Protein AF-A0A453R612-F1 (afdb_monomer_lite)

Structure (mmCIF, N/CA/C/O backbone):
data_AF-A0A453R612-F1
#
_entry.id   AF-A0A453R612-F1
#
loop_
_atom_site.group_PDB
_atom_site.id
_atom_site.type_symbol
_atom_site.label_atom_id
_atom_site.label_alt_id
_atom_site.label_comp_id
_atom_site.label_asym_id
_atom_site.label_entity_id
_atom_site.label_seq_id
_atom_site.pdbx_PDB_ins_code
_atom_site.Cartn_x
_atom_site.Cartn_y
_atom_site.Cart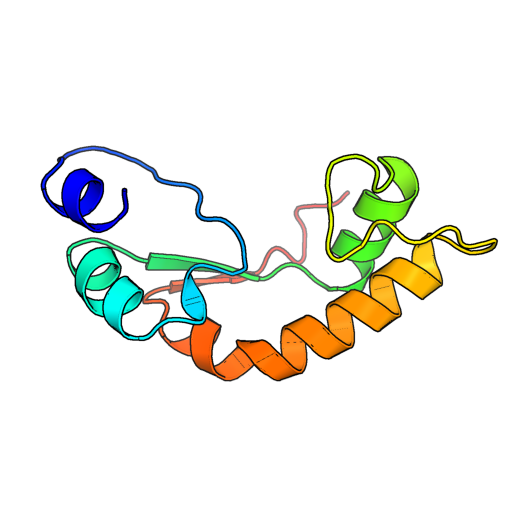n_z
_atom_site.occupancy
_atom_site.B_iso_or_equiv
_atom_site.auth_seq_id
_atom_site.auth_comp_id
_atom_site.auth_asym_id
_atom_site.auth_atom_id
_atom_site.pdbx_PDB_model_num
ATOM 1 N N . VAL A 1 1 ? -8.685 16.534 5.386 1.00 94.25 1 VAL A N 1
ATOM 2 C CA . VAL A 1 1 ? -9.169 15.274 4.769 1.00 94.25 1 VAL A CA 1
ATOM 3 C C . VAL A 1 1 ? -9.296 14.146 5.787 1.00 94.25 1 VAL A C 1
ATOM 5 O O . VAL A 1 1 ? -10.375 14.017 6.331 1.00 94.25 1 VAL A O 1
ATOM 8 N N . LEU A 1 2 ? -8.258 13.352 6.116 1.00 96.50 2 LEU A N 1
ATOM 9 C CA . LEU A 1 2 ? -8.433 12.184 7.014 1.00 96.50 2 LEU A CA 1
ATOM 10 C C . LEU A 1 2 ? -8.987 12.542 8.401 1.00 96.50 2 LEU A C 1
ATOM 12 O O . LEU A 1 2 ? -9.793 11.796 8.942 1.00 96.50 2 LEU A O 1
ATOM 16 N N . ARG A 1 3 ? -8.602 13.699 8.950 1.00 96.62 3 ARG A N 1
ATOM 17 C CA . ARG A 1 3 ? -9.185 14.238 10.187 1.00 96.62 3 ARG A CA 1
ATOM 18 C C . ARG A 1 3 ? -10.707 14.370 10.088 1.00 96.62 3 ARG A C 1
ATOM 20 O O . ARG A 1 3 ? -11.402 13.866 10.961 1.00 96.62 3 ARG A O 1
ATOM 27 N N . ASP A 1 4 ? -11.185 14.999 9.023 1.00 97.00 4 ASP A N 1
ATOM 28 C CA . ASP A 1 4 ? -12.602 15.314 8.808 1.00 97.00 4 ASP A CA 1
ATOM 29 C C . ASP A 1 4 ? -13.399 14.044 8.480 1.00 97.00 4 ASP A C 1
ATOM 31 O O . ASP A 1 4 ? -14.485 13.826 9.007 1.00 97.00 4 ASP A O 1
ATOM 35 N N . LEU A 1 5 ? -12.816 13.144 7.679 1.00 96.94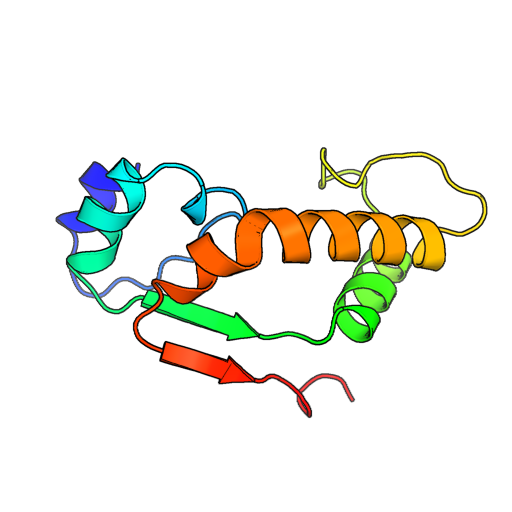 5 LEU A N 1
ATOM 36 C CA . LEU A 1 5 ? -13.400 11.830 7.401 1.00 96.94 5 LEU A CA 1
ATOM 37 C C . LEU A 1 5 ? -13.508 10.975 8.673 1.00 96.94 5 LEU A C 1
ATOM 39 O O . LEU A 1 5 ? -14.459 10.216 8.813 1.00 96.94 5 LEU A O 1
ATOM 43 N N . SER A 1 6 ? -12.578 11.120 9.625 1.00 96.38 6 SER A N 1
ATOM 44 C CA . SER A 1 6 ? -12.572 10.335 10.869 1.00 96.38 6 SER A CA 1
ATOM 45 C C . SER A 1 6 ? -13.708 10.664 11.843 1.00 96.38 6 SER A C 1
ATOM 47 O O . SER A 1 6 ? -13.883 9.947 12.824 1.00 96.38 6 SER A O 1
ATOM 49 N N . SER A 1 7 ? -14.452 11.750 11.612 1.00 96.38 7 SER A N 1
ATOM 50 C CA . SER A 1 7 ? -15.675 12.083 12.357 1.00 96.38 7 SER A CA 1
ATOM 51 C C . SER A 1 7 ? -16.959 11.675 11.632 1.00 96.38 7 SER A C 1
ATOM 53 O O . SER A 1 7 ? -18.043 11.883 12.165 1.00 96.38 7 SER A O 1
ATOM 55 N N . MET A 1 8 ? -16.864 11.129 10.418 1.00 97.00 8 MET A N 1
ATOM 56 C CA . MET A 1 8 ? -18.020 10.650 9.661 1.00 97.00 8 MET A CA 1
ATOM 57 C C . MET A 1 8 ? -18.314 9.183 9.992 1.00 97.00 8 MET A C 1
ATOM 59 O O . MET A 1 8 ? -17.420 8.415 10.346 1.00 97.00 8 MET A O 1
ATOM 63 N N . HIS A 1 9 ? -19.571 8.774 9.830 1.00 94.81 9 HIS A N 1
ATOM 64 C CA . HIS A 1 9 ? -20.016 7.402 10.073 1.00 94.81 9 HIS A CA 1
ATOM 65 C C . HIS A 1 9 ? -20.527 6.752 8.785 1.00 94.81 9 HIS A C 1
ATOM 67 O O . HIS A 1 9 ? -21.021 7.439 7.894 1.00 94.81 9 HIS A O 1
ATOM 73 N N . ARG A 1 10 ? -20.458 5.413 8.722 1.00 95.81 10 ARG A N 1
ATOM 74 C CA . ARG A 1 10 ? -20.981 4.590 7.611 1.00 95.81 10 ARG A CA 1
ATOM 75 C C . ARG A 1 10 ? -20.354 4.935 6.249 1.00 95.81 10 ARG A C 1
ATOM 77 O O . ARG A 1 10 ? -21.055 5.041 5.247 1.00 95.81 10 ARG A O 1
ATOM 84 N N . LEU A 1 11 ? -19.030 5.087 6.222 1.00 96.88 11 LEU A N 1
ATOM 85 C CA . LEU A 1 11 ? -18.247 5.387 5.022 1.00 96.88 11 LEU A CA 1
ATOM 86 C C . LEU A 1 11 ? -17.196 4.300 4.766 1.00 96.88 11 LEU A C 1
ATOM 88 O O . LEU A 1 11 ? -16.611 3.767 5.707 1.00 96.88 11 LEU A O 1
ATOM 92 N N . VAL A 1 12 ? -16.914 4.034 3.489 1.00 97.25 12 VAL A N 1
ATOM 93 C CA . VAL A 1 12 ? -15.732 3.287 3.040 1.00 97.25 12 VAL A CA 1
ATOM 94 C C . VAL A 1 12 ? -14.803 4.264 2.327 1.00 97.25 12 VAL A C 1
ATOM 96 O O . VAL A 1 12 ? -15.224 4.960 1.405 1.00 97.25 12 VAL A O 1
ATOM 99 N N . VAL A 1 13 ? -13.544 4.334 2.760 1.00 97.00 13 VAL A N 1
ATOM 100 C CA . VAL A 1 13 ? -12.554 5.273 2.217 1.00 97.00 13 VAL A CA 1
ATOM 101 C C . VAL A 1 13 ? -11.404 4.499 1.589 1.00 97.00 13 VAL A C 1
ATOM 103 O O . VAL A 1 13 ? -10.643 3.836 2.289 1.00 97.00 13 VAL A O 1
ATOM 106 N N . ALA A 1 14 ? -11.228 4.639 0.276 1.00 96.88 14 ALA A N 1
ATOM 107 C CA . ALA A 1 14 ? -9.992 4.240 -0.385 1.00 96.88 14 ALA A CA 1
ATOM 108 C C . ALA A 1 14 ? -8.932 5.328 -0.160 1.00 96.88 14 ALA A C 1
ATOM 110 O O . ALA A 1 14 ? -9.137 6.492 -0.509 1.00 96.88 14 ALA A O 1
ATOM 111 N N . THR A 1 15 ? -7.799 4.966 0.438 1.00 95.38 15 THR A N 1
ATOM 112 C CA . THR A 1 15 ? -6.697 5.907 0.672 1.00 95.38 15 THR A CA 1
ATOM 113 C C . THR A 1 15 ? -5.635 5.781 -0.417 1.00 95.38 15 THR A C 1
ATOM 115 O O . THR A 1 15 ? -5.410 4.709 -0.976 1.00 95.38 15 THR A O 1
ATOM 118 N N . GLY A 1 16 ? -4.961 6.887 -0.738 1.00 92.81 16 GLY A N 1
ATOM 119 C CA . GLY A 1 16 ? -3.778 6.828 -1.595 1.00 92.81 16 GLY A CA 1
ATOM 120 C C . GLY A 1 16 ? -2.635 6.106 -0.879 1.00 92.81 16 GLY A C 1
ATOM 121 O O . GLY A 1 16 ? -2.439 6.306 0.318 1.00 92.81 16 GLY A O 1
ATOM 122 N N . GLY A 1 17 ? -1.816 5.338 -1.605 1.00 92.62 17 GLY A N 1
ATOM 123 C CA . GLY A 1 17 ? -0.764 4.492 -1.013 1.00 92.62 17 GLY A CA 1
ATOM 124 C C . GLY A 1 17 ? 0.367 5.225 -0.266 1.00 92.62 17 GLY A C 1
ATOM 125 O O . GLY A 1 17 ? 1.286 4.593 0.247 1.00 92.62 17 GLY A O 1
ATOM 126 N N . GLY A 1 18 ? 0.354 6.561 -0.230 1.00 94.25 18 GLY A N 1
ATOM 127 C CA . GLY A 1 18 ? 1.239 7.379 0.610 1.00 94.25 18 GLY A CA 1
ATOM 128 C C . GLY A 1 18 ? 0.624 7.799 1.951 1.00 94.25 18 GLY A C 1
ATOM 129 O O . GLY A 1 18 ? 1.327 8.357 2.792 1.00 94.25 18 GLY A O 1
ATOM 130 N N . ALA A 1 19 ? -0.670 7.548 2.180 1.00 95.88 19 ALA A N 1
ATOM 131 C CA . ALA A 1 19 ? -1.370 7.958 3.398 1.00 95.88 19 ALA A CA 1
ATOM 132 C C . ALA A 1 19 ? -0.776 7.315 4.659 1.00 95.88 19 ALA A C 1
ATOM 134 O O . ALA A 1 19 ? -0.739 7.950 5.710 1.00 95.88 19 ALA A O 1
ATOM 135 N N . VAL A 1 20 ? -0.248 6.098 4.538 1.00 95.81 20 VAL A N 1
ATOM 136 C CA . VAL A 1 20 ? 0.344 5.330 5.641 1.00 95.81 20 VAL A CA 1
ATOM 137 C C . VAL A 1 20 ? 1.674 5.897 6.154 1.00 95.81 20 VAL A C 1
ATOM 139 O O . VAL A 1 20 ? 2.059 5.603 7.279 1.00 95.81 20 VAL A O 1
ATOM 142 N N . ILE A 1 21 ? 2.362 6.734 5.367 1.00 95.38 21 ILE A N 1
ATOM 143 C CA . ILE A 1 21 ? 3.730 7.203 5.661 1.00 95.38 21 ILE A CA 1
ATOM 144 C C . ILE A 1 21 ? 3.761 8.159 6.859 1.00 95.38 21 ILE A C 1
ATOM 146 O O . ILE A 1 21 ? 4.723 8.178 7.620 1.00 95.38 21 ILE A O 1
ATOM 150 N N . ARG A 1 22 ? 2.726 8.992 7.030 1.00 95.81 22 ARG A N 1
ATOM 151 C CA . ARG A 1 22 ? 2.691 9.989 8.109 1.00 95.81 22 ARG A CA 1
ATOM 152 C C . ARG A 1 22 ? 2.045 9.382 9.360 1.00 95.81 22 ARG A C 1
ATOM 154 O O . ARG A 1 22 ? 0.842 9.124 9.316 1.00 95.81 22 ARG A O 1
ATOM 161 N N . PRO A 1 23 ? 2.751 9.270 10.503 1.00 94.88 23 PRO A N 1
ATOM 162 C CA . PRO A 1 23 ? 2.197 8.662 11.720 1.00 94.88 23 PRO A CA 1
ATOM 163 C C . PRO A 1 23 ? 0.890 9.302 12.208 1.00 94.88 23 PRO A C 1
ATOM 165 O O . PRO A 1 23 ? 0.003 8.627 12.722 1.00 94.88 23 PRO A O 1
ATOM 168 N N . VAL A 1 24 ? 0.717 10.612 11.998 1.00 96.94 24 VAL A N 1
ATOM 169 C CA . VAL A 1 24 ? -0.522 11.322 12.359 1.00 96.94 24 VAL A CA 1
ATOM 170 C C . VAL A 1 24 ? -1.756 10.781 11.628 1.00 96.94 24 VAL A C 1
ATOM 172 O O . VAL A 1 24 ? -2.850 10.816 12.185 1.00 96.94 24 VAL A O 1
ATOM 175 N N . ASN A 1 25 ? -1.602 10.238 10.417 1.00 97.81 25 ASN A N 1
ATOM 176 C CA . ASN A 1 25 ? -2.721 9.678 9.663 1.00 97.81 25 ASN A CA 1
ATOM 177 C C . ASN A 1 25 ? -3.269 8.418 10.338 1.00 97.81 25 ASN A C 1
ATOM 179 O O . ASN A 1 25 ? -4.485 8.238 10.372 1.00 97.81 25 ASN A O 1
ATOM 183 N N . TRP A 1 26 ? -2.408 7.608 10.961 1.00 97.19 26 TRP A N 1
ATOM 184 C CA . TRP A 1 26 ? -2.831 6.431 11.722 1.00 97.19 26 TRP A CA 1
ATOM 185 C C . TRP A 1 26 ? -3.726 6.792 12.901 1.00 97.19 26 TRP A C 1
ATOM 187 O O . TRP A 1 26 ? -4.720 6.113 13.125 1.00 97.19 26 TRP A O 1
ATOM 197 N N . ARG A 1 27 ? -3.479 7.921 13.580 1.00 96.94 27 ARG A N 1
ATOM 198 C CA . ARG A 1 27 ? -4.365 8.400 14.659 1.00 96.94 27 ARG A CA 1
ATOM 199 C C . ARG A 1 27 ? -5.809 8.613 14.194 1.00 96.94 27 ARG A C 1
ATOM 201 O O . ARG A 1 27 ? -6.732 8.468 14.987 1.00 96.94 27 ARG A O 1
ATOM 208 N N . TYR A 1 28 ? -6.008 8.979 12.928 1.00 97.75 28 TYR A N 1
ATOM 209 C CA . TYR A 1 28 ? -7.338 9.160 12.347 1.00 97.75 28 TYR A CA 1
ATOM 210 C C . TYR A 1 28 ? -7.902 7.855 11.787 1.00 97.75 28 TYR A C 1
ATOM 212 O O . TYR A 1 28 ? -9.070 7.561 12.015 1.00 97.75 28 TYR A O 1
ATOM 220 N N . MET A 1 29 ? -7.080 7.059 11.098 1.00 96.94 29 MET A N 1
ATOM 221 C CA . MET A 1 29 ? -7.512 5.780 10.524 1.00 96.94 29 MET A CA 1
ATOM 222 C C . MET A 1 29 ? -7.890 4.758 11.606 1.00 96.94 29 MET A C 1
ATOM 224 O O . MET A 1 29 ? -8.837 4.008 11.411 1.00 96.94 29 MET A O 1
ATOM 228 N N . LYS A 1 30 ? -7.248 4.806 12.784 1.00 96.19 30 LYS A N 1
ATOM 229 C CA . LYS A 1 30 ? -7.568 3.965 13.953 1.00 96.19 30 LYS A CA 1
ATOM 230 C C . LYS A 1 30 ? -8.897 4.293 14.645 1.00 96.19 30 LYS A C 1
ATOM 232 O O . LYS A 1 30 ? -9.260 3.617 15.599 1.00 96.19 30 LYS A O 1
ATOM 237 N N . LYS A 1 31 ? -9.639 5.308 14.186 1.00 96.19 31 LYS A N 1
ATOM 238 C CA . LYS A 1 31 ? -11.027 5.542 14.631 1.00 96.19 31 LYS A CA 1
ATOM 239 C C . LYS A 1 31 ? -12.051 4.663 13.904 1.00 96.19 31 LYS A C 1
ATOM 241 O O . LYS A 1 31 ? -13.222 4.674 14.268 1.00 96.19 31 LYS A O 1
ATOM 246 N N . GLY A 1 32 ? -11.622 3.938 12.875 1.00 95.50 32 GLY A N 1
ATOM 247 C CA . GLY A 1 32 ? -12.404 2.924 12.179 1.00 95.50 32 GLY A CA 1
ATOM 248 C C . GLY A 1 32 ? -11.570 1.665 11.953 1.00 95.50 32 GLY A C 1
ATOM 249 O O . GLY A 1 32 ? -10.537 1.482 12.592 1.00 95.50 32 GLY A O 1
ATOM 250 N N . LEU A 1 33 ? -12.019 0.814 11.028 1.00 97.44 33 LEU A N 1
ATOM 251 C CA . LEU A 1 33 ? -11.297 -0.392 10.627 1.00 97.44 33 LEU A CA 1
ATOM 252 C C . LEU A 1 33 ? -10.391 -0.091 9.428 1.00 97.44 33 LEU A C 1
ATOM 254 O O . LEU A 1 33 ? -10.870 0.337 8.376 1.00 97.44 33 LEU A O 1
ATOM 258 N N . SER A 1 34 ? -9.092 -0.339 9.572 1.00 97.56 34 SER A N 1
ATOM 259 C CA . SER A 1 34 ? -8.123 -0.209 8.483 1.00 97.56 34 SER A CA 1
ATOM 260 C C . SER A 1 34 ? -7.837 -1.563 7.829 1.00 97.56 34 SER A C 1
ATOM 262 O O . SER A 1 34 ? -7.475 -2.528 8.499 1.00 97.56 34 SER A O 1
ATOM 264 N N . ILE A 1 35 ? -7.999 -1.626 6.504 1.00 97.69 35 ILE A N 1
ATOM 265 C CA . ILE A 1 35 ? -7.822 -2.844 5.702 1.00 97.69 35 ILE A CA 1
ATOM 266 C C . ILE A 1 35 ? -6.698 -2.610 4.688 1.00 97.69 35 ILE A C 1
ATOM 268 O O . ILE A 1 35 ? -6.788 -1.709 3.852 1.00 97.69 35 ILE A O 1
ATOM 272 N N . MET A 1 36 ? -5.650 -3.429 4.746 1.00 96.38 36 MET A N 1
ATOM 273 C CA . MET A 1 36 ? -4.608 -3.518 3.725 1.00 96.38 36 MET A CA 1
ATOM 274 C C . MET A 1 36 ? -5.021 -4.551 2.675 1.00 96.38 36 MET A C 1
ATOM 276 O O . MET A 1 36 ? -5.186 -5.729 2.991 1.00 96.38 36 MET A O 1
ATOM 280 N N . LEU A 1 37 ? -5.144 -4.112 1.423 1.00 95.88 37 LEU A N 1
ATOM 281 C CA . LEU A 1 37 ? -5.289 -5.007 0.277 1.00 95.88 37 LEU A CA 1
ATOM 282 C C . LEU A 1 37 ? -3.898 -5.431 -0.187 1.00 95.88 37 LEU A C 1
ATOM 284 O O . LEU A 1 37 ? -3.161 -4.641 -0.778 1.00 95.88 37 LEU A O 1
ATOM 288 N N . ASP A 1 38 ? -3.544 -6.667 0.122 1.00 94.12 38 ASP A N 1
ATOM 289 C CA . ASP A 1 38 ? -2.258 -7.250 -0.206 1.00 94.12 38 ASP A CA 1
ATOM 290 C C . ASP A 1 38 ? -2.326 -7.910 -1.582 1.00 94.12 38 ASP A C 1
ATOM 292 O O . ASP A 1 38 ? -2.866 -9.003 -1.760 1.00 94.12 38 ASP A O 1
ATOM 296 N N . VAL A 1 39 ? -1.846 -7.176 -2.582 1.00 94.12 39 VAL A N 1
ATOM 297 C CA . VAL A 1 39 ? -1.837 -7.607 -3.980 1.00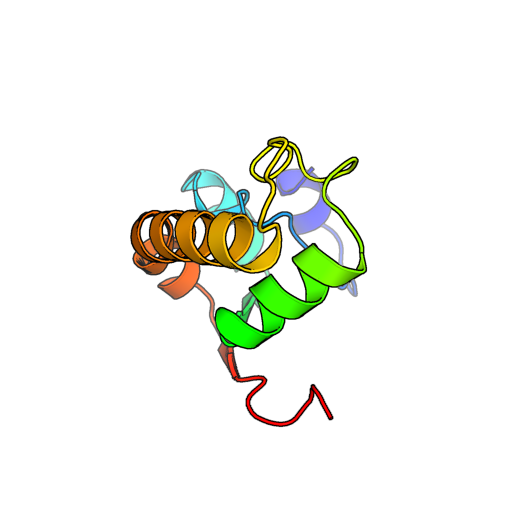 94.12 39 VAL A CA 1
ATOM 298 C C . VAL A 1 39 ? -0.410 -7.991 -4.360 1.00 94.12 39 VAL A C 1
ATOM 300 O O . VAL A 1 39 ? 0.495 -7.177 -4.149 1.00 94.12 39 VAL A O 1
ATOM 303 N N . PRO A 1 40 ? -0.195 -9.157 -4.997 1.00 94.88 40 PRO A N 1
ATOM 304 C CA . PRO A 1 40 ? 1.113 -9.522 -5.526 1.00 94.88 40 PRO A CA 1
ATOM 305 C C . PRO A 1 40 ? 1.688 -8.430 -6.440 1.00 94.88 40 PRO A C 1
ATOM 307 O O . PRO A 1 40 ? 0.997 -7.910 -7.323 1.00 94.88 40 PRO A O 1
ATOM 310 N N . LEU A 1 41 ? 2.969 -8.096 -6.255 1.00 95.25 41 LEU A N 1
ATOM 311 C CA . LEU A 1 41 ? 3.628 -7.022 -7.013 1.00 95.25 41 LEU A CA 1
ATOM 312 C C . LEU A 1 41 ? 3.618 -7.277 -8.523 1.00 95.25 41 LEU A C 1
ATOM 314 O O . LEU A 1 41 ? 3.448 -6.337 -9.293 1.00 95.25 41 LEU A O 1
ATOM 318 N N . ASP A 1 42 ? 3.731 -8.540 -8.937 1.00 95.12 42 ASP A N 1
ATOM 319 C CA . AS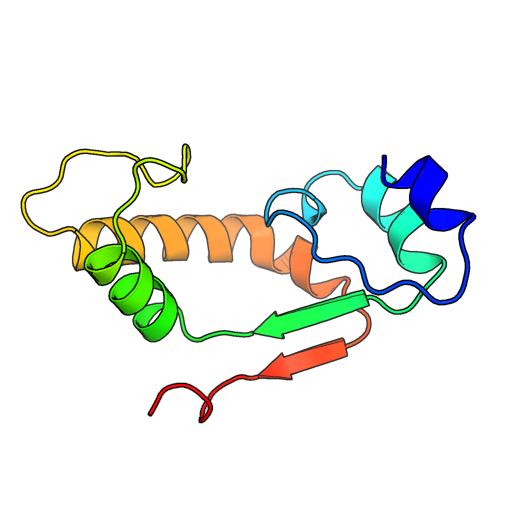P A 1 42 ? 3.618 -8.961 -10.337 1.00 95.12 42 ASP A CA 1
ATOM 320 C C . ASP A 1 42 ? 2.255 -8.574 -10.938 1.00 95.12 42 ASP A C 1
ATOM 322 O O . ASP A 1 42 ? 2.189 -7.929 -11.986 1.00 95.12 42 ASP A O 1
ATOM 326 N N . ALA A 1 43 ? 1.158 -8.867 -10.232 1.00 94.12 43 ALA A N 1
ATOM 327 C CA . ALA A 1 43 ? -0.190 -8.514 -10.675 1.00 94.12 43 ALA A CA 1
ATOM 328 C C . ALA A 1 43 ? -0.387 -6.988 -10.750 1.00 94.12 43 ALA A C 1
ATOM 330 O O . ALA A 1 43 ? -0.964 -6.474 -11.714 1.00 94.12 43 ALA A O 1
ATOM 331 N N . LEU A 1 44 ? 0.136 -6.238 -9.771 1.00 93.44 44 LEU A N 1
ATOM 332 C CA . LEU A 1 44 ? 0.115 -4.772 -9.805 1.00 93.44 44 LEU A CA 1
ATOM 333 C C . LEU A 1 44 ? 0.919 -4.213 -10.985 1.00 93.44 44 LEU A C 1
ATOM 335 O O . LEU A 1 44 ? 0.433 -3.311 -11.672 1.00 93.44 44 LEU A O 1
ATOM 339 N N . ALA A 1 45 ? 2.118 -4.743 -11.230 1.00 94.81 45 ALA A N 1
ATOM 340 C CA . ALA A 1 45 ? 2.994 -4.312 -12.313 1.00 94.81 45 ALA A CA 1
ATOM 341 C C . ALA A 1 45 ? 2.364 -4.578 -13.684 1.00 94.81 45 ALA A C 1
ATOM 343 O O . ALA A 1 45 ? 2.304 -3.665 -14.507 1.00 94.81 45 ALA A O 1
ATOM 344 N N . LYS A 1 46 ? 1.797 -5.773 -13.902 1.00 94.38 46 LYS A N 1
ATOM 345 C CA . LYS A 1 46 ? 1.041 -6.116 -15.121 1.00 94.38 46 LYS A CA 1
ATOM 346 C C . LYS A 1 46 ? -0.108 -5.142 -15.363 1.00 94.38 46 LYS A C 1
ATOM 348 O O . LYS A 1 46 ? -0.234 -4.596 -16.457 1.00 94.38 46 LYS A O 1
ATOM 353 N N . ARG A 1 47 ? -0.901 -4.848 -14.327 1.00 92.44 47 ARG A N 1
ATOM 354 C CA . ARG A 1 47 ? -2.010 -3.888 -14.426 1.00 92.44 47 ARG A CA 1
ATOM 355 C C . ARG A 1 47 ? -1.528 -2.478 -14.773 1.00 92.44 47 ARG A C 1
ATOM 357 O O . ARG A 1 47 ? -2.175 -1.786 -15.554 1.00 92.44 47 ARG A O 1
ATOM 364 N N . ILE A 1 48 ? -0.423 -2.022 -14.184 1.00 91.75 48 ILE A N 1
ATOM 365 C CA . ILE A 1 48 ? 0.149 -0.704 -14.493 1.00 91.75 48 ILE A CA 1
ATOM 366 C C . ILE A 1 48 ? 0.668 -0.661 -15.928 1.00 91.75 48 ILE A C 1
ATOM 368 O O . ILE A 1 48 ? 0.383 0.307 -16.623 1.00 91.75 48 ILE A O 1
ATOM 372 N N . ALA A 1 49 ? 1.366 -1.701 -16.385 1.00 92.12 49 ALA A N 1
ATOM 373 C CA . ALA A 1 49 ? 1.864 -1.785 -17.754 1.00 92.12 49 ALA A CA 1
ATOM 374 C C . ALA A 1 49 ? 0.728 -1.750 -18.791 1.00 92.12 49 ALA A C 1
ATOM 376 O O . ALA A 1 49 ? 0.875 -1.124 -19.835 1.00 92.12 49 ALA A O 1
ATOM 377 N N . GLN A 1 50 ? -0.418 -2.368 -18.485 1.00 91.38 50 GLN A N 1
ATOM 378 C CA . GLN A 1 50 ? -1.605 -2.362 -19.348 1.00 91.38 50 GLN A CA 1
ATOM 379 C C . GLN A 1 50 ? -2.341 -1.014 -19.369 1.00 91.38 50 GLN A C 1
ATOM 381 O O . GLN A 1 50 ? -2.804 -0.583 -20.419 1.00 91.38 50 GLN A O 1
ATOM 386 N N . VAL A 1 51 ? -2.490 -0.360 -18.211 1.00 89.94 51 VAL A N 1
ATOM 387 C CA . VAL A 1 51 ? -3.276 0.885 -18.079 1.00 89.94 51 VAL A CA 1
ATOM 388 C C . VAL A 1 51 ? -2.447 2.137 -18.388 1.00 89.94 51 VAL A C 1
ATOM 390 O O . VAL A 1 51 ? -2.994 3.157 -18.799 1.00 89.94 51 VAL A O 1
ATOM 393 N N . GLY A 1 52 ? -1.135 2.082 -18.172 1.00 86.75 52 GLY A N 1
ATOM 394 C CA . GLY A 1 52 ? -0.237 3.227 -18.256 1.00 86.75 52 GLY A CA 1
ATOM 395 C C . GLY A 1 52 ? -0.134 4.038 -16.957 1.00 86.75 52 GLY A C 1
ATOM 396 O O . GLY A 1 52 ? -0.808 3.790 -15.947 1.00 86.75 52 GLY A O 1
ATOM 397 N N . THR A 1 53 ? 0.767 5.023 -16.981 1.00 85.50 53 THR A N 1
ATOM 398 C CA . THR A 1 53 ? 1.261 5.734 -15.788 1.00 85.50 53 THR A CA 1
ATOM 399 C C . THR A 1 53 ? 0.938 7.221 -15.750 1.00 85.50 53 THR A C 1
ATOM 401 O O . THR A 1 53 ? 1.242 7.853 -14.745 1.00 85.50 53 THR A O 1
ATOM 404 N N . ALA A 1 54 ? 0.257 7.769 -16.759 1.00 82.50 54 ALA A N 1
ATOM 405 C CA . ALA A 1 54 ? 0.004 9.210 -16.877 1.00 82.50 54 ALA A CA 1
ATOM 406 C C . ALA A 1 54 ? -0.702 9.835 -15.651 1.00 82.50 54 ALA A C 1
ATOM 408 O O . ALA A 1 54 ? -0.539 11.014 -15.359 1.00 82.50 54 ALA A O 1
ATOM 409 N N . SER A 1 55 ? -1.481 9.049 -14.898 1.00 82.50 55 SER A N 1
ATOM 410 C CA . SER A 1 55 ? -2.153 9.481 -13.660 1.00 82.50 55 SER A CA 1
ATOM 411 C C . SER A 1 55 ? -1.404 9.106 -12.372 1.00 82.50 55 SER A C 1
ATOM 413 O O . SER A 1 55 ? -1.932 9.269 -11.270 1.00 82.50 55 SER A O 1
ATOM 415 N N . ARG A 1 56 ? -0.185 8.565 -12.476 1.00 86.81 56 ARG A N 1
ATOM 416 C CA . ARG A 1 56 ? 0.571 7.942 -11.381 1.00 86.81 56 ARG A CA 1
ATOM 417 C C . ARG A 1 56 ? 1.953 8.596 -11.242 1.00 86.81 56 ARG A C 1
ATOM 419 O O . ARG A 1 56 ? 2.936 7.989 -11.647 1.00 86.81 56 ARG A O 1
ATOM 426 N N . PRO A 1 57 ? 2.083 9.754 -10.571 1.00 83.94 57 PRO A N 1
ATOM 427 C CA . PRO A 1 57 ? 3.334 10.527 -10.537 1.00 83.94 57 PRO A CA 1
ATOM 428 C C . PRO A 1 57 ? 4.579 9.760 -10.060 1.00 83.94 57 PRO A C 1
ATOM 430 O O . PRO A 1 57 ? 5.692 10.062 -10.464 1.00 83.94 57 PRO A O 1
ATOM 433 N N . LEU A 1 58 ? 4.412 8.752 -9.193 1.00 85.94 58 LEU A N 1
ATOM 434 C CA . LEU A 1 58 ? 5.528 7.930 -8.701 1.00 85.94 58 LEU A CA 1
ATOM 435 C C . LEU A 1 58 ? 5.994 6.849 -9.687 1.00 85.94 58 LEU A C 1
ATOM 437 O O . LEU A 1 58 ? 7.032 6.235 -9.452 1.00 85.94 58 LEU A O 1
ATOM 441 N N . LEU A 1 59 ? 5.200 6.585 -10.722 1.00 85.56 59 LEU A N 1
ATOM 442 C CA . LEU A 1 59 ? 5.407 5.555 -11.738 1.00 85.56 59 LEU A CA 1
ATOM 443 C C . LEU A 1 59 ? 5.503 6.160 -13.145 1.00 85.56 59 LEU A C 1
ATOM 445 O O . LEU A 1 59 ? 5.753 5.425 -14.090 1.00 85.56 59 LEU A O 1
ATOM 449 N N . ASP A 1 60 ? 5.289 7.469 -13.284 1.00 83.06 60 ASP A N 1
ATOM 450 C CA . ASP A 1 60 ? 5.253 8.174 -14.560 1.00 83.06 60 ASP A CA 1
ATOM 451 C C . ASP A 1 60 ? 6.667 8.434 -15.083 1.00 83.06 60 ASP A C 1
ATOM 453 O O . ASP A 1 60 ? 7.225 9.524 -14.963 1.00 83.06 60 ASP A O 1
ATOM 457 N N . GLN A 1 61 ? 7.288 7.367 -15.582 1.00 75.88 61 GLN A N 1
ATOM 458 C CA . GLN A 1 61 ? 8.606 7.398 -16.197 1.00 75.88 61 GLN A CA 1
ATOM 459 C C . GLN A 1 61 ? 8.546 6.680 -17.548 1.00 75.88 61 GLN A C 1
ATOM 461 O O . GLN A 1 61 ? 8.136 5.516 -17.593 1.00 75.88 61 GLN A O 1
ATOM 466 N N . PRO A 1 62 ? 8.956 7.338 -18.649 1.00 77.44 62 PRO A N 1
ATOM 467 C CA . PRO A 1 62 ? 9.066 6.684 -19.946 1.00 77.44 62 PRO A CA 1
ATOM 468 C C . PRO A 1 62 ? 9.995 5.470 -19.852 1.00 77.44 62 PRO A C 1
ATOM 470 O O . PRO A 1 62 ? 11.125 5.584 -19.378 1.00 77.44 62 PRO A O 1
ATOM 473 N N . SER A 1 63 ? 9.527 4.310 -20.308 1.00 84.81 63 SER A N 1
ATOM 474 C CA . SER A 1 63 ? 10.306 3.071 -20.331 1.00 84.81 63 SER A CA 1
ATOM 475 C C . SER A 1 63 ? 9.970 2.264 -21.580 1.00 84.81 63 SER A C 1
ATOM 477 O O . SER A 1 63 ? 8.806 2.182 -21.969 1.00 84.81 63 SER A O 1
ATOM 479 N N . ALA A 1 64 ? 10.985 1.640 -22.182 1.00 88.56 64 ALA A N 1
ATOM 480 C CA . ALA A 1 64 ? 10.802 0.648 -23.244 1.00 88.56 64 ALA A CA 1
ATOM 481 C C . ALA A 1 64 ? 10.185 -0.662 -22.715 1.00 88.56 64 ALA A C 1
ATOM 483 O O . ALA A 1 64 ? 9.586 -1.412 -23.479 1.00 88.56 64 ALA A O 1
ATOM 484 N N . ASP A 1 65 ? 10.298 -0.904 -21.405 1.00 93.56 65 ASP A N 1
ATOM 485 C CA . ASP A 1 65 ? 9.659 -2.007 -20.689 1.00 93.56 65 ASP A CA 1
ATOM 486 C C . ASP A 1 65 ? 8.841 -1.452 -19.503 1.00 93.56 65 ASP A C 1
ATOM 488 O O . ASP A 1 65 ? 9.376 -1.232 -18.404 1.00 93.56 65 ASP A O 1
ATOM 492 N N . PRO A 1 66 ? 7.544 -1.157 -19.716 1.00 91.75 66 PRO A N 1
ATOM 493 C CA . PRO A 1 66 ? 6.667 -0.623 -18.677 1.00 91.75 66 PRO A CA 1
ATOM 494 C C . PRO A 1 66 ? 6.444 -1.588 -17.508 1.00 91.75 66 PRO A C 1
ATOM 496 O O . PRO A 1 66 ? 6.282 -1.138 -16.373 1.00 91.75 66 PRO A O 1
ATOM 499 N N . TYR A 1 67 ? 6.448 -2.903 -17.759 1.00 94.31 67 TYR A N 1
ATOM 500 C CA . TYR A 1 67 ? 6.266 -3.906 -16.710 1.00 94.31 67 TYR A CA 1
ATOM 501 C C . TYR A 1 67 ? 7.461 -3.906 -15.759 1.00 94.31 67 TYR A C 1
ATOM 503 O O . TYR A 1 67 ? 7.277 -3.727 -14.555 1.00 94.31 67 TYR A O 1
ATOM 511 N N . THR A 1 68 ? 8.682 -4.035 -16.285 1.00 95.12 68 THR A N 1
ATOM 512 C CA . THR A 1 68 ? 9.894 -4.095 -15.455 1.00 95.12 68 THR A CA 1
ATOM 513 C C . THR A 1 68 ? 10.118 -2.787 -14.700 1.00 95.12 68 THR A C 1
ATOM 515 O O . THR A 1 68 ? 10.482 -2.809 -13.519 1.00 95.12 68 THR A O 1
ATOM 518 N N . ALA A 1 69 ? 9.832 -1.643 -15.331 1.00 93.62 69 ALA A N 1
ATOM 519 C CA . ALA A 1 69 ? 9.885 -0.340 -14.670 1.00 93.62 69 ALA A CA 1
ATOM 520 C C . ALA A 1 69 ? 8.884 -0.249 -13.505 1.00 93.62 69 ALA A C 1
ATOM 522 O O . ALA A 1 69 ? 9.254 0.139 -12.392 1.00 93.62 69 ALA A O 1
ATOM 523 N N . ALA A 1 70 ? 7.632 -0.662 -13.731 1.00 94.19 70 ALA A N 1
ATOM 524 C CA . ALA A 1 70 ? 6.609 -0.676 -12.693 1.00 94.19 70 ALA A CA 1
ATOM 525 C C . ALA A 1 70 ? 6.966 -1.643 -11.558 1.00 94.19 70 ALA A C 1
ATOM 527 O O . ALA A 1 70 ? 6.909 -1.251 -10.395 1.00 94.19 70 ALA A O 1
ATOM 528 N N . PHE A 1 71 ? 7.374 -2.873 -11.878 1.00 96.00 71 PHE A N 1
ATOM 529 C CA . PHE A 1 71 ? 7.730 -3.892 -10.893 1.00 96.00 71 PHE A CA 1
ATOM 530 C C . PHE A 1 71 ? 8.884 -3.425 -10.004 1.00 96.00 71 PHE A C 1
ATOM 532 O O . PHE A 1 71 ? 8.755 -3.416 -8.783 1.00 96.00 71 PHE A O 1
ATOM 539 N N . THR A 1 72 ? 9.971 -2.932 -10.604 1.00 95.31 72 THR A N 1
ATOM 540 C CA . THR A 1 72 ? 11.137 -2.419 -9.868 1.00 95.31 72 THR A CA 1
ATOM 541 C C . THR A 1 72 ? 10.735 -1.297 -8.915 1.00 95.31 72 THR A C 1
ATOM 543 O O . THR A 1 72 ? 11.093 -1.305 -7.735 1.00 95.31 72 THR A O 1
ATOM 546 N N . LYS A 1 73 ? 9.943 -0.334 -9.401 1.00 95.12 73 LYS A N 1
ATOM 547 C CA . LYS A 1 73 ? 9.510 0.793 -8.577 1.00 95.12 73 LYS A CA 1
ATOM 548 C C . LYS A 1 73 ? 8.571 0.361 -7.454 1.00 95.12 73 LYS A C 1
ATOM 550 O O . LYS A 1 73 ? 8.687 0.869 -6.339 1.00 95.12 73 LYS A O 1
ATOM 555 N N . LEU A 1 74 ? 7.652 -0.560 -7.735 1.00 95.75 74 LEU A N 1
ATOM 556 C CA . LEU A 1 74 ? 6.741 -1.119 -6.743 1.00 95.75 74 LEU A CA 1
ATOM 557 C C . LEU A 1 74 ? 7.491 -1.878 -5.647 1.00 95.75 74 LEU A C 1
ATOM 559 O O . LEU A 1 74 ? 7.162 -1.676 -4.484 1.00 95.75 74 LEU A O 1
ATOM 563 N N . SER A 1 75 ? 8.511 -2.667 -5.988 1.00 96.88 75 SER A N 1
ATOM 564 C CA . SER A 1 75 ? 9.334 -3.396 -5.013 1.00 96.88 75 SER A CA 1
ATOM 565 C C . SER A 1 75 ? 10.011 -2.453 -4.021 1.00 96.88 75 SER A C 1
ATOM 567 O O . SER A 1 75 ? 9.871 -2.632 -2.813 1.00 96.88 75 SER A O 1
ATOM 569 N N . VAL A 1 76 ? 10.637 -1.377 -4.514 1.00 96.62 76 VAL A N 1
ATOM 570 C CA . VAL A 1 76 ? 11.246 -0.346 -3.653 1.00 96.62 76 VAL A CA 1
ATOM 571 C C . VAL A 1 76 ? 10.202 0.306 -2.742 1.00 96.62 76 VAL A C 1
ATOM 573 O O . VAL A 1 76 ? 10.440 0.519 -1.556 1.00 96.62 76 VAL A O 1
ATOM 576 N N . LEU A 1 77 ? 9.024 0.637 -3.278 1.00 95.56 77 LEU A N 1
ATOM 577 C CA . LEU A 1 77 ? 7.958 1.259 -2.491 1.00 95.56 77 LEU A CA 1
ATOM 578 C C . LEU A 1 77 ? 7.357 0.307 -1.451 1.00 95.56 77 LEU A C 1
ATOM 580 O O . LEU A 1 77 ? 6.971 0.769 -0.377 1.00 95.56 77 LEU A O 1
ATOM 584 N N . ALA A 1 78 ? 7.244 -0.980 -1.774 1.00 95.62 78 ALA A N 1
ATOM 585 C CA . ALA A 1 78 ? 6.738 -2.006 -0.873 1.00 95.62 78 ALA A CA 1
ATOM 586 C C . ALA A 1 78 ? 7.690 -2.200 0.309 1.00 95.62 78 ALA A C 1
ATOM 588 O O . ALA A 1 78 ? 7.239 -2.183 1.449 1.00 95.62 78 ALA A O 1
ATOM 589 N N . GLU A 1 79 ? 8.995 -2.272 0.048 1.00 96.75 79 GLU A N 1
ATOM 590 C CA . GLU A 1 79 ? 10.025 -2.341 1.086 1.00 96.75 79 GLU A CA 1
ATOM 591 C C . GLU A 1 79 ? 9.997 -1.095 1.987 1.00 96.75 79 GLU A C 1
ATOM 593 O O . GLU A 1 79 ? 9.848 -1.202 3.200 1.00 96.75 79 GLU A O 1
ATOM 598 N N . GLN A 1 80 ? 10.013 0.106 1.398 1.00 96.31 80 GLN A N 1
ATOM 599 C CA . GLN A 1 80 ? 10.020 1.371 2.148 1.00 96.31 80 GLN A CA 1
ATOM 600 C C . GLN A 1 80 ? 8.777 1.603 3.014 1.00 96.31 80 GLN A C 1
ATOM 602 O O . GLN A 1 80 ? 8.807 2.420 3.936 1.00 96.31 80 GLN A O 1
ATOM 607 N N . ARG A 1 81 ? 7.646 0.982 2.666 1.00 96.00 81 ARG A N 1
ATOM 608 C CA . ARG A 1 81 ? 6.346 1.243 3.303 1.00 96.00 81 ARG A CA 1
ATOM 609 C C . ARG A 1 81 ? 5.777 0.025 4.020 1.00 96.00 81 ARG A C 1
ATOM 611 O O . ARG A 1 81 ? 4.703 0.159 4.603 1.00 96.00 81 ARG A O 1
ATOM 618 N N . GLY A 1 82 ? 6.455 -1.122 3.990 1.00 95.06 82 GLY A N 1
ATOM 619 C CA . GLY A 1 82 ? 5.964 -2.390 4.535 1.00 95.06 82 GLY A CA 1
ATOM 620 C C . GLY A 1 82 ? 5.539 -2.264 5.995 1.00 95.06 82 GLY A C 1
ATOM 621 O O . GLY A 1 82 ? 4.381 -2.522 6.320 1.00 95.06 82 GLY A O 1
ATOM 622 N N . ASP A 1 83 ? 6.424 -1.730 6.838 1.00 95.88 83 ASP A N 1
ATOM 623 C CA . ASP A 1 83 ? 6.150 -1.498 8.263 1.00 95.88 83 ASP A CA 1
ATOM 624 C C . ASP A 1 83 ? 4.982 -0.536 8.485 1.00 95.88 83 ASP A C 1
ATOM 626 O O . ASP A 1 83 ? 4.173 -0.704 9.398 1.00 95.88 83 ASP A O 1
ATOM 630 N N . ALA A 1 84 ? 4.852 0.478 7.625 1.00 96.75 84 ALA A N 1
ATOM 631 C CA . ALA A 1 84 ? 3.733 1.401 7.698 1.00 96.75 84 ALA A CA 1
ATOM 632 C C . ALA A 1 84 ? 2.422 0.662 7.405 1.00 96.75 84 ALA A C 1
ATOM 634 O O . ALA A 1 84 ? 1.496 0.758 8.204 1.00 96.75 84 ALA A O 1
ATOM 635 N N . TYR A 1 85 ? 2.350 -0.114 6.320 1.00 97.00 85 TYR A N 1
ATOM 636 C CA . TYR A 1 85 ? 1.172 -0.918 5.980 1.00 97.00 85 TYR A CA 1
ATOM 637 C C . TYR A 1 85 ? 0.837 -1.987 7.026 1.00 97.00 85 TYR A C 1
ATOM 639 O O . TYR A 1 85 ? -0.345 -2.255 7.241 1.00 97.00 85 TYR A O 1
ATOM 647 N N . ALA A 1 86 ? 1.836 -2.528 7.730 1.00 95.75 86 ALA A N 1
ATOM 648 C CA . ALA A 1 86 ? 1.645 -3.494 8.811 1.00 95.75 86 ALA A CA 1
ATOM 649 C C . ALA A 1 86 ? 0.848 -2.937 10.008 1.00 95.75 86 ALA A C 1
ATOM 651 O O . ALA A 1 86 ? 0.353 -3.709 10.822 1.00 95.75 86 ALA A O 1
ATOM 652 N N . ASN A 1 87 ? 0.659 -1.614 10.100 1.00 96.44 87 ASN A N 1
ATOM 653 C CA . ASN A 1 87 ? -0.220 -1.013 11.106 1.00 96.44 87 ASN A CA 1
ATOM 654 C C . ASN A 1 87 ? -1.717 -1.211 10.807 1.00 96.44 87 ASN A C 1
ATOM 656 O O . ASN A 1 87 ? -2.538 -0.825 11.642 1.00 96.44 87 ASN A O 1
ATOM 660 N N . ALA A 1 88 ? -2.099 -1.745 9.641 1.00 97.44 88 ALA A N 1
ATOM 661 C CA . ALA A 1 88 ? -3.495 -2.038 9.328 1.00 97.44 88 ALA A CA 1
ATOM 662 C C . ALA A 1 88 ? -4.079 -3.087 10.292 1.00 97.44 88 ALA A C 1
ATOM 664 O O . ALA A 1 88 ? -3.376 -3.984 10.743 1.00 97.44 88 ALA A O 1
ATOM 665 N N . ASP A 1 89 ? -5.371 -2.980 10.607 1.00 97.94 89 ASP A N 1
ATOM 666 C CA . ASP A 1 89 ? -6.048 -3.934 11.501 1.00 97.94 89 ASP A CA 1
ATOM 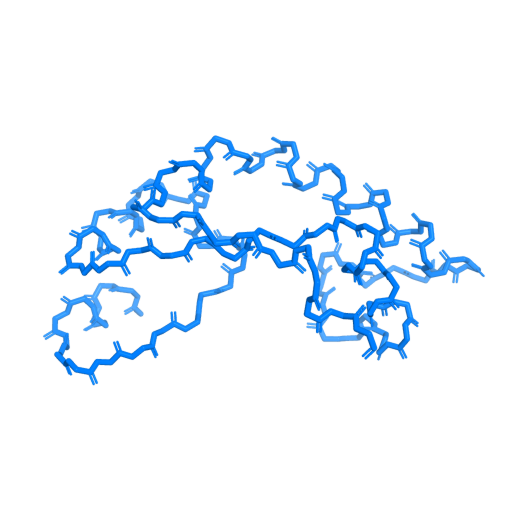667 C C . ASP A 1 89 ? -6.261 -5.290 10.819 1.00 97.94 89 ASP A C 1
ATOM 669 O O . ASP A 1 89 ? -6.237 -6.333 11.466 1.00 97.94 89 ASP A O 1
ATOM 673 N N . VAL A 1 90 ? -6.474 -5.270 9.501 1.00 97.75 90 VAL A N 1
ATOM 674 C CA . VAL A 1 90 ? -6.724 -6.462 8.688 1.00 97.75 90 VAL A CA 1
ATOM 675 C C . VAL A 1 90 ? -5.870 -6.410 7.427 1.00 97.75 90 VAL A C 1
ATOM 677 O O . VAL A 1 90 ? -5.813 -5.382 6.751 1.00 97.75 90 VAL A O 1
ATOM 680 N N . ARG A 1 91 ? -5.259 -7.541 7.069 1.00 96.56 91 ARG A N 1
ATOM 681 C CA . ARG A 1 91 ? -4.631 -7.772 5.762 1.00 96.56 91 ARG A CA 1
ATOM 682 C C . ARG A 1 91 ? -5.470 -8.776 4.985 1.00 96.56 91 ARG A C 1
ATOM 684 O O . ARG A 1 91 ? -5.752 -9.859 5.487 1.00 96.56 91 ARG A O 1
ATOM 691 N N . VAL A 1 92 ? -5.862 -8.413 3.770 1.00 96.19 92 VAL A N 1
ATOM 692 C CA . VAL A 1 92 ? -6.612 -9.279 2.856 1.00 96.19 92 VAL A CA 1
ATOM 693 C C . VAL A 1 92 ? -5.732 -9.558 1.646 1.00 96.19 92 VAL A C 1
ATOM 695 O O . VAL A 1 92 ? -5.444 -8.636 0.884 1.00 96.19 92 VAL A O 1
ATOM 698 N N . SER A 1 93 ? -5.300 -10.810 1.491 1.00 92.75 93 SER A N 1
ATOM 699 C CA . SER A 1 93 ? -4.548 -11.253 0.313 1.00 92.75 93 SER A CA 1
ATOM 700 C C . SER A 1 93 ? -5.474 -11.406 -0.891 1.00 92.75 93 SER A C 1
ATOM 702 O O . SER A 1 93 ? -6.600 -11.888 -0.763 1.00 92.75 93 SER A O 1
ATOM 704 N N . LEU A 1 94 ? -4.994 -10.981 -2.058 1.00 87.12 94 LEU A N 1
ATOM 705 C CA . LEU A 1 94 ? -5.706 -11.063 -3.335 1.00 87.12 94 LEU A CA 1
ATOM 706 C C . LEU A 1 94 ? -5.070 -12.068 -4.307 1.00 87.12 94 LEU A C 1
ATOM 708 O O . LEU A 1 94 ? -5.261 -11.968 -5.522 1.00 87.12 94 LEU A O 1
ATOM 712 N N . GLU A 1 95 ? -4.356 -13.060 -3.773 1.00 71.31 95 GLU A N 1
ATOM 713 C CA . GLU A 1 95 ? -3.899 -14.261 -4.483 1.00 71.31 95 GLU A CA 1
ATOM 714 C C . GLU A 1 95 ? -5.109 -15.077 -4.991 1.00 71.31 95 GLU A C 1
ATOM 716 O O . GLU A 1 95 ? -5.554 -16.031 -4.366 1.00 71.31 95 GLU A O 1
ATOM 721 N N . GLY A 1 96 ? -5.712 -14.651 -6.106 1.00 59.56 96 GLY A N 1
ATOM 722 C CA . GLY A 1 96 ? -6.847 -15.338 -6.741 1.00 59.56 96 GLY A CA 1
ATOM 723 C C . GLY A 1 96 ? -7.881 -14.434 -7.418 1.00 59.56 96 GLY A C 1
ATOM 724 O O . GLY A 1 96 ? -8.711 -14.932 -8.166 1.00 59.56 96 GLY A O 1
ATOM 725 N N . ALA A 1 97 ? -7.839 -13.113 -7.202 1.00 55.81 97 ALA A N 1
ATOM 726 C CA . ALA A 1 97 ? -8.820 -12.181 -7.782 1.00 55.81 97 ALA A CA 1
ATOM 727 C C . ALA A 1 97 ? -8.428 -11.623 -9.168 1.00 55.81 97 ALA A C 1
ATOM 729 O O . ALA A 1 97 ? -9.204 -10.890 -9.777 1.00 55.81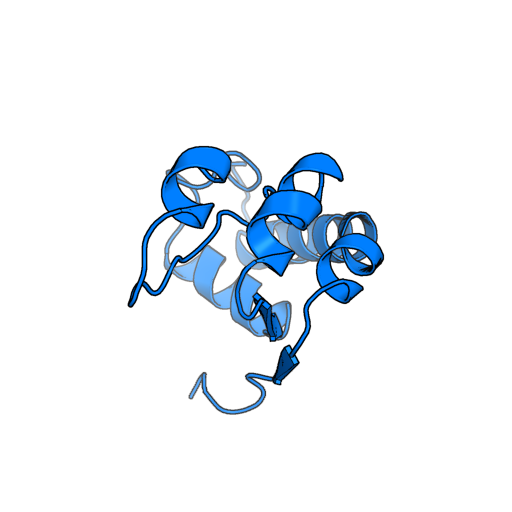 97 ALA A O 1
ATOM 730 N N . CYS A 1 98 ? -7.220 -11.923 -9.655 1.00 45.38 98 CYS A N 1
ATOM 731 C CA . CYS A 1 98 ? -6.766 -11.575 -11.003 1.00 45.38 98 CYS A CA 1
ATOM 732 C C . CYS A 1 98 ? -6.668 -12.846 -11.857 1.00 45.38 98 CYS A C 1
ATOM 734 O O . CYS A 1 98 ? -5.587 -13.419 -11.991 1.00 45.38 98 CYS A O 1
ATOM 736 N N . SER A 1 99 ? -7.810 -13.271 -12.396 1.00 42.00 99 SER A N 1
ATOM 737 C CA . SER A 1 99 ? -7.949 -14.224 -13.505 1.00 42.00 99 SER A CA 1
ATOM 738 C C . SER A 1 99 ? -8.596 -13.516 -14.683 1.00 42.00 99 SER A C 1
ATOM 740 O O . SER A 1 99 ? -9.628 -12.853 -14.419 1.00 42.00 99 SER A O 1
#

Sequence (99 aa):
VLRDLSSMHRLVVATGGGAVIRPVNWRYMKKGLSIMLDVPLDALAKRIAQVGTASRPLLDQPSADPYTAAFTKLSVLAEQRGDAYANADVRVSLEGACS

Foldseek 3Di:
DLQVVLPDPDDDDDDDLCLLVDPVSLVSCVSDAFEAEAEPLQVVLVVCQVVDCPVPVQLNDDDPDSSVSSSVSVVVSCVVCVVSSVSGPYYDYPPDVPD

InterPro domains:
  IPR027417 P-loop containing nucleoside triphosphate hydrolase [G3DSA:3.40.50.300] (1-99)
  IPR031322 Shikimate kinase/gluconokinase [PF01202] (1-95)

pLDDT: mean 91.83, std 9.92, range [42.0, 97.94]

Organism: Aegilops tauschii subsp. strangulata (NCBI:txid200361)

Radius of gyration: 15.02 Å; chains: 1; bounding box: 32×31×38 Å

Secondary structure (DSSP, 8-state):
-HHHHTT--S---PPPTTGGGSHHHHHHHTTS--EEEE--HHHHHHHHHHH-STT-TTT----S-HHHHHHHHHHHHHHHHHHHHTTSSEEEE-TTS--